Protein AF-A0A5D0H957-F1 (afdb_monomer_lite)

Sequence (68 aa):
KNACWVPGTDHASIATEAKVVAKLKAEGIDKNDLTRDEFLKHAWDWTHEYGGVILEQLKKLGCSCDWD

InterPro domains:
  IPR002300 Aminoacyl-tRNA synthetase, class Ia [PF00133] (2-68)
  IPR002303 Valine-tRNA ligase [PTHR11946] (1-68)
  IPR014729 Rossmann-like alpha/beta/alpha sandwich fold [G3DSA:3.40.50.620] (1-68)

Secondary structure (DSSP, 8-state):
------------HHHHHHHHHHHHHHTT--GGGS-HHHHHHHHHHHHHHHHHHHHHHHHHTT------

Organism: NCBI:txid1912246

Structure (mmCIF, N/CA/C/O backbone):
data_AF-A0A5D0H957-F1
#
_entry.id   AF-A0A5D0H957-F1
#
loop_
_atom_site.group_PDB
_atom_site.id
_atom_site.type_symbol
_atom_site.label_atom_id
_atom_site.label_alt_id
_atom_site.label_comp_id
_atom_site.label_asym_id
_atom_site.label_entity_id
_atom_site.label_seq_id
_atom_site.pdbx_PDB_ins_code
_atom_site.Cartn_x
_atom_site.Cartn_y
_atom_site.Cartn_z
_atom_site.occupancy
_atom_site.B_iso_or_equiv
_atom_site.auth_seq_id
_atom_site.auth_comp_id
_atom_site.auth_asym_id
_atom_site.auth_atom_id
_atom_site.pdbx_PDB_model_num
ATOM 1 N N . LYS A 1 1 ? 23.016 7.543 -23.911 1.00 64.12 1 LYS A N 1
ATOM 2 C CA . LYS A 1 1 ? 22.606 8.204 -22.646 1.00 64.12 1 LYS A CA 1
ATOM 3 C C . LYS A 1 1 ? 22.355 7.107 -21.625 1.00 64.12 1 LYS A C 1
ATOM 5 O O . LYS A 1 1 ? 21.785 6.103 -22.026 1.00 64.12 1 LYS A O 1
ATOM 10 N N . ASN A 1 2 ? 22.767 7.289 -20.371 1.00 80.06 2 ASN A N 1
ATOM 11 C CA . ASN A 1 2 ? 22.456 6.344 -19.296 1.00 80.06 2 ASN A CA 1
ATOM 12 C C . ASN A 1 2 ? 21.084 6.707 -18.715 1.00 80.06 2 ASN A C 1
ATOM 14 O O . ASN A 1 2 ? 20.842 7.883 -18.441 1.00 80.06 2 ASN A O 1
ATOM 18 N N . ALA A 1 3 ? 20.191 5.728 -18.589 1.00 82.00 3 ALA A N 1
ATOM 19 C CA . ALA A 1 3 ? 18.889 5.885 -17.951 1.00 82.00 3 ALA A CA 1
ATOM 20 C C . ALA A 1 3 ? 18.935 5.207 -16.576 1.00 82.00 3 ALA A C 1
ATOM 22 O O . ALA A 1 3 ? 19.430 4.090 -16.473 1.00 82.00 3 ALA A O 1
ATOM 23 N N . CYS A 1 4 ? 18.445 5.891 -15.543 1.00 87.00 4 CYS A N 1
ATOM 24 C CA . CYS A 1 4 ? 18.260 5.342 -14.203 1.00 87.00 4 CYS A CA 1
ATOM 25 C C . CYS A 1 4 ? 16.796 5.557 -13.827 1.00 87.00 4 CYS A C 1
ATOM 27 O O . CYS A 1 4 ? 16.320 6.695 -13.828 1.00 87.00 4 CYS A O 1
ATOM 29 N N . TRP A 1 5 ? 16.080 4.463 -13.581 1.00 89.06 5 TRP A N 1
ATOM 30 C CA . TRP A 1 5 ? 14.667 4.484 -13.232 1.00 89.06 5 TRP A CA 1
ATOM 31 C C . TRP A 1 5 ? 14.449 3.641 -11.985 1.00 89.06 5 TRP A C 1
ATOM 33 O O . TRP A 1 5 ? 14.378 2.422 -12.062 1.00 89.06 5 TRP A O 1
ATOM 43 N N . VAL A 1 6 ? 14.345 4.310 -10.841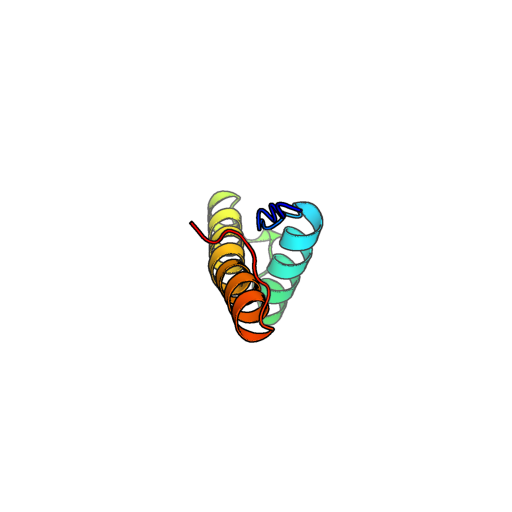 1.00 89.31 6 VAL A N 1
ATOM 44 C CA . VAL A 1 6 ? 14.162 3.657 -9.545 1.00 89.31 6 VAL A CA 1
ATOM 45 C C . VAL A 1 6 ? 12.660 3.480 -9.282 1.00 89.31 6 VAL A C 1
ATOM 47 O O . VAL A 1 6 ? 11.936 4.483 -9.268 1.00 89.31 6 VAL A O 1
ATOM 50 N N . PRO A 1 7 ? 12.157 2.245 -9.118 1.00 89.62 7 PRO A N 1
ATOM 51 C CA . PRO A 1 7 ? 10.764 1.984 -8.797 1.00 89.62 7 PRO A CA 1
ATOM 52 C C . PRO A 1 7 ? 10.487 2.246 -7.310 1.00 89.62 7 PRO A C 1
ATOM 54 O O . PRO A 1 7 ? 11.375 2.193 -6.464 1.00 89.62 7 PRO A O 1
ATOM 57 N N . GLY A 1 8 ? 9.224 2.512 -6.980 1.00 85.31 8 GLY A N 1
ATOM 58 C CA . GLY A 1 8 ? 8.784 2.708 -5.603 1.00 85.31 8 GLY A CA 1
ATOM 59 C C . GLY A 1 8 ? 7.265 2.770 -5.495 1.00 85.31 8 GLY A C 1
ATOM 60 O O . GLY A 1 8 ? 6.568 3.022 -6.479 1.00 85.31 8 GLY A O 1
ATOM 61 N N . THR A 1 9 ? 6.752 2.535 -4.292 1.00 85.31 9 THR A N 1
ATOM 62 C CA . THR A 1 9 ? 5.319 2.594 -3.975 1.00 85.31 9 THR A CA 1
ATOM 63 C C . THR A 1 9 ? 5.072 3.627 -2.884 1.00 85.31 9 THR A C 1
ATOM 65 O O . THR A 1 9 ? 5.822 3.678 -1.910 1.00 85.31 9 THR A O 1
ATOM 68 N N . ASP A 1 10 ? 4.016 4.429 -3.020 1.00 85.44 10 ASP A N 1
ATOM 69 C CA . ASP A 1 10 ? 3.609 5.370 -1.976 1.00 85.44 10 ASP A CA 1
ATOM 70 C C . ASP A 1 10 ? 2.715 4.687 -0.931 1.00 85.44 10 ASP A C 1
ATOM 72 O O . ASP A 1 10 ? 1.790 3.948 -1.263 1.00 85.44 10 ASP A O 1
ATOM 76 N N . HIS A 1 11 ? 2.981 4.979 0.339 1.00 80.06 11 HIS A N 1
ATOM 77 C CA . HIS A 1 11 ? 2.182 4.539 1.480 1.00 80.06 11 HIS A CA 1
ATOM 78 C C . HIS A 1 11 ? 0.758 5.125 1.481 1.00 80.06 11 HIS A C 1
ATOM 80 O O . HIS A 1 11 ? -0.156 4.522 2.047 1.00 80.06 11 HIS A O 1
ATOM 86 N N . ALA A 1 12 ? 0.570 6.299 0.864 1.00 83.31 12 ALA A N 1
ATOM 87 C CA . ALA A 1 12 ? -0.718 6.931 0.593 1.00 83.31 12 ALA A CA 1
ATOM 88 C C . ALA A 1 12 ? -1.676 7.026 1.802 1.00 83.31 12 ALA A C 1
ATOM 90 O O . ALA A 1 12 ? -2.889 6.996 1.611 1.00 83.31 12 ALA A O 1
ATOM 91 N N . SER A 1 13 ? -1.139 7.150 3.028 1.00 80.88 13 SER A N 1
ATOM 92 C CA . SER A 1 13 ? -1.824 7.243 4.337 1.00 80.88 13 SER A CA 1
ATOM 93 C C . SER A 1 13 ? -3.367 7.217 4.286 1.00 80.88 13 SER A C 1
ATOM 95 O O . SER A 1 13 ? -3.975 6.151 4.371 1.00 80.88 13 SER A O 1
ATOM 97 N N . ILE A 1 14 ? -4.009 8.376 4.084 1.00 83.94 14 ILE A N 1
ATOM 98 C CA . ILE A 1 14 ? -5.475 8.541 4.125 1.00 83.94 14 ILE A CA 1
ATOM 99 C C . ILE A 1 14 ? -6.188 7.727 3.031 1.00 83.94 14 ILE A C 1
ATOM 101 O O . ILE A 1 14 ? -7.280 7.200 3.249 1.00 83.94 14 ILE A O 1
ATOM 105 N N . ALA A 1 15 ? -5.591 7.609 1.844 1.00 84.69 15 ALA A N 1
ATOM 106 C CA . ALA A 1 15 ? -6.170 6.847 0.742 1.00 84.69 15 ALA A CA 1
ATOM 107 C C . ALA A 1 15 ? -6.139 5.338 1.025 1.00 84.69 15 ALA A C 1
ATOM 109 O O . ALA A 1 15 ? -7.134 4.650 0.783 1.00 84.69 15 ALA A O 1
ATOM 110 N N . THR A 1 16 ? -5.034 4.837 1.583 1.00 85.38 16 THR A N 1
ATOM 111 C CA . THR A 1 16 ? -4.915 3.443 2.033 1.00 85.38 16 THR A CA 1
ATOM 112 C C . THR A 1 16 ? -5.926 3.153 3.138 1.00 85.38 16 THR A C 1
ATOM 114 O O . THR A 1 16 ? -6.670 2.179 3.053 1.00 85.38 16 THR A O 1
ATOM 117 N N . GLU A 1 17 ? -6.046 4.047 4.120 1.00 86.62 17 GLU A N 1
ATOM 118 C CA . GLU A 1 17 ? -7.038 3.941 5.192 1.00 86.62 17 GLU A CA 1
ATOM 119 C C . GLU A 1 17 ? -8.471 3.863 4.648 1.00 86.62 17 GLU A C 1
ATOM 121 O O . GLU A 1 17 ? -9.219 2.962 5.023 1.00 86.62 17 GLU A O 1
ATOM 126 N N . ALA A 1 18 ? -8.851 4.736 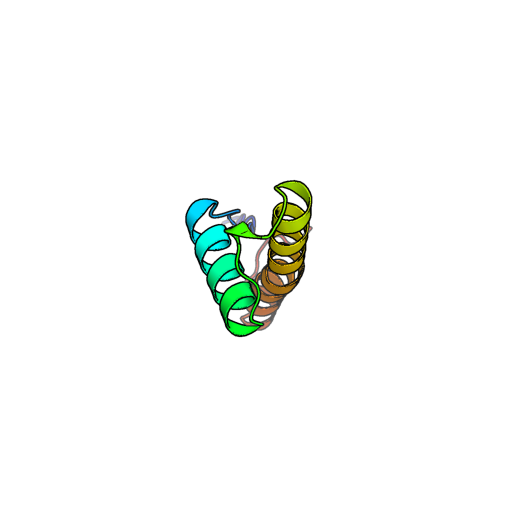3.712 1.00 88.62 18 ALA A N 1
ATOM 127 C CA . ALA A 1 18 ? -10.185 4.712 3.112 1.00 88.62 18 ALA A CA 1
ATOM 128 C C . ALA A 1 18 ? -10.481 3.392 2.376 1.00 88.62 18 ALA A C 1
ATOM 130 O O . ALA A 1 18 ? -11.602 2.882 2.444 1.00 88.62 18 ALA A O 1
ATOM 131 N N . LYS A 1 19 ? -9.485 2.818 1.688 1.00 89.25 19 LYS A N 1
ATOM 132 C CA . LYS A 1 19 ? -9.623 1.529 0.992 1.00 89.25 19 LYS A CA 1
ATOM 133 C C . LYS A 1 19 ? -9.751 0.356 1.959 1.00 89.25 19 LYS A C 1
ATOM 135 O O . LYS A 1 19 ? -10.636 -0.476 1.771 1.00 89.25 19 LYS A O 1
ATOM 140 N N . VAL A 1 20 ? -8.931 0.326 3.006 1.00 89.56 20 VAL A N 1
ATOM 141 C CA . VAL A 1 20 ? -8.984 -0.704 4.054 1.00 89.56 20 VAL A CA 1
ATOM 142 C C . VAL A 1 20 ? -10.322 -0.647 4.790 1.00 89.56 20 VAL A C 1
ATOM 144 O O . VAL A 1 20 ? -10.969 -1.675 4.949 1.00 89.56 20 VAL A O 1
ATOM 147 N N . VAL A 1 21 ? -10.801 0.547 5.153 1.00 89.81 21 VAL A N 1
ATOM 148 C CA . VAL A 1 21 ? -12.119 0.723 5.789 1.00 89.81 21 VAL A CA 1
ATOM 149 C C . VAL A 1 21 ? -13.250 0.271 4.867 1.00 89.81 21 VAL A C 1
ATOM 151 O O . VAL A 1 21 ? -14.185 -0.379 5.325 1.00 89.81 21 VAL A O 1
ATOM 154 N N . ALA A 1 22 ? -13.176 0.569 3.567 1.00 90.25 22 ALA A N 1
ATOM 155 C CA . ALA A 1 22 ? -14.168 0.091 2.607 1.00 90.25 22 ALA A CA 1
ATOM 156 C C . ALA A 1 22 ? -14.169 -1.446 2.478 1.00 90.25 22 ALA A C 1
ATOM 158 O O . ALA A 1 22 ? -15.250 -2.031 2.404 1.00 90.25 22 ALA A O 1
ATOM 159 N N . LYS A 1 23 ? -12.991 -2.093 2.493 1.00 89.25 23 LYS A N 1
ATOM 160 C CA . LYS A 1 23 ? -12.853 -3.563 2.508 1.00 89.25 23 LYS A CA 1
ATOM 161 C C . LYS A 1 23 ? -13.457 -4.159 3.781 1.00 89.25 23 LYS A C 1
ATOM 163 O O . LYS A 1 23 ? -14.346 -4.996 3.682 1.00 89.25 23 LYS A O 1
ATOM 168 N N . LEU A 1 24 ? -13.053 -3.663 4.951 1.00 90.12 24 LEU A N 1
ATOM 169 C CA . LEU A 1 24 ? -13.571 -4.115 6.248 1.00 90.12 24 LEU A CA 1
ATOM 170 C C . LEU A 1 24 ? -15.092 -3.967 6.333 1.00 90.12 24 LEU A C 1
ATOM 172 O O . LEU A 1 24 ? -15.790 -4.899 6.721 1.00 90.12 24 LEU A O 1
ATOM 176 N N . LYS A 1 25 ? -15.628 -2.837 5.860 1.00 91.12 25 LYS A N 1
ATOM 177 C CA . LYS A 1 25 ? -17.073 -2.606 5.814 1.00 91.12 25 LYS A CA 1
ATOM 178 C C . LYS A 1 25 ? -17.798 -3.594 4.894 1.00 91.12 25 LYS A C 1
ATOM 180 O O . LYS A 1 25 ? -18.913 -3.999 5.212 1.00 91.12 25 LYS A O 1
ATOM 185 N N . ALA A 1 26 ? -17.192 -3.984 3.771 1.00 90.38 26 ALA A N 1
ATOM 186 C CA . ALA A 1 26 ? -17.741 -5.015 2.885 1.00 90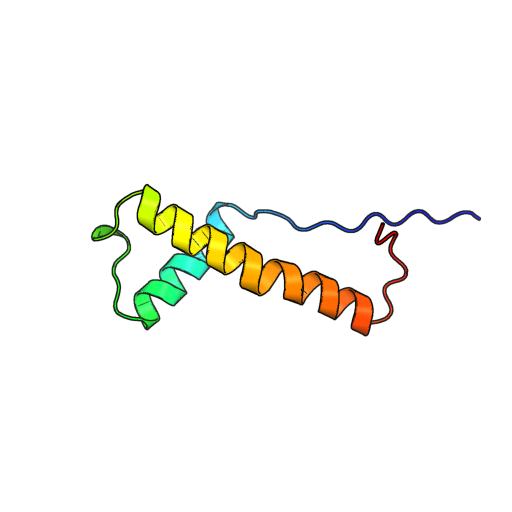.38 26 ALA A CA 1
ATOM 187 C C . ALA A 1 26 ? -17.706 -6.417 3.523 1.00 90.38 26 ALA A C 1
ATOM 189 O O . ALA A 1 26 ? -18.580 -7.233 3.247 1.00 90.38 26 ALA A O 1
ATOM 190 N N . GLU A 1 27 ? -16.739 -6.668 4.406 1.00 88.75 27 GLU A N 1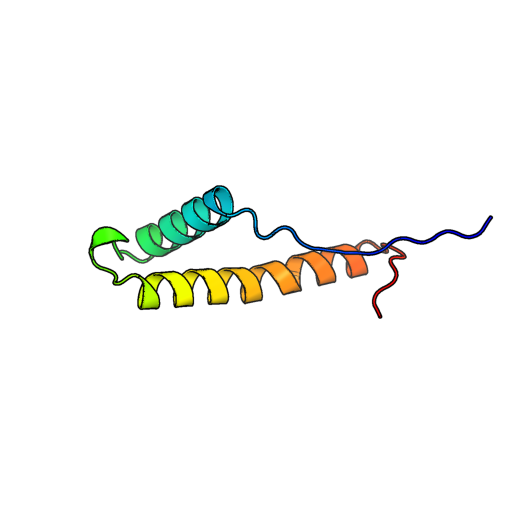
ATOM 191 C CA . GLU A 1 27 ? -16.627 -7.881 5.229 1.00 88.75 27 GLU A CA 1
ATOM 192 C C . GLU A 1 27 ? -17.527 -7.837 6.484 1.00 88.75 27 GLU A C 1
ATOM 194 O O . GLU A 1 27 ? -17.606 -8.813 7.226 1.00 88.75 27 GLU A O 1
ATOM 199 N N . GLY A 1 28 ? -18.250 -6.731 6.705 1.00 90.62 28 GLY A N 1
ATOM 200 C CA . GLY A 1 28 ? -19.171 -6.549 7.830 1.00 90.62 28 GLY A CA 1
ATOM 201 C C . GLY A 1 28 ? -18.511 -6.089 9.132 1.00 90.62 28 GLY A C 1
ATOM 202 O O . GLY A 1 28 ? -19.155 -6.130 10.176 1.00 90.62 28 GLY A O 1
ATOM 203 N N . ILE A 1 29 ? -17.253 -5.650 9.080 1.00 89.44 29 ILE A N 1
ATOM 204 C CA . ILE A 1 29 ? -16.478 -5.177 10.231 1.00 89.44 29 ILE A CA 1
ATOM 205 C C . ILE A 1 29 ? -16.494 -3.643 10.247 1.00 89.44 29 ILE A C 1
ATOM 207 O O . ILE A 1 29 ? -16.099 -3.000 9.268 1.00 89.44 29 ILE A O 1
ATOM 211 N N . ASP A 1 30 ? -16.936 -3.040 11.354 1.00 88.19 30 ASP A N 1
ATOM 212 C CA . ASP A 1 30 ? -16.807 -1.595 11.558 1.00 88.19 30 ASP A CA 1
ATOM 213 C C . ASP A 1 30 ? -15.404 -1.270 12.088 1.00 88.19 30 ASP A C 1
ATOM 215 O O . ASP A 1 30 ? -14.881 -1.912 12.997 1.00 88.19 30 ASP A O 1
ATOM 219 N N . LYS A 1 31 ? -14.787 -0.226 11.532 1.00 84.50 31 LYS A N 1
ATOM 220 C CA . LYS A 1 31 ? -13.493 0.281 11.995 1.00 84.50 31 LYS A CA 1
ATOM 221 C C . LYS A 1 31 ? -13.549 0.711 13.465 1.00 84.50 31 LYS A C 1
ATOM 223 O O . LYS A 1 31 ? -12.544 0.612 14.158 1.00 84.50 31 LYS A O 1
ATOM 228 N N . ASN A 1 32 ? -14.693 1.218 13.922 1.00 86.69 32 ASN A N 1
ATOM 229 C CA . ASN A 1 32 ? -14.857 1.702 15.293 1.00 86.69 32 ASN A CA 1
ATOM 230 C C . ASN A 1 32 ? -14.845 0.571 16.331 1.00 86.69 32 ASN A C 1
ATOM 232 O O . ASN A 1 32 ? -14.573 0.839 17.499 1.00 86.69 32 ASN A O 1
ATOM 236 N N . ASP A 1 33 ? -15.097 -0.667 15.900 1.00 89.50 33 ASP A N 1
ATOM 237 C CA . ASP A 1 33 ? -15.053 -1.853 16.757 1.00 89.50 33 ASP A CA 1
ATOM 238 C C . ASP A 1 33 ? -13.632 -2.429 16.880 1.00 89.50 33 ASP A C 1
ATOM 240 O O . ASP A 1 33 ? -13.387 -3.298 17.715 1.00 89.50 33 ASP A O 1
ATOM 244 N N . LEU A 1 34 ? -12.686 -1.944 16.065 1.00 89.12 34 LEU A N 1
ATOM 245 C CA . LEU A 1 34 ? -11.300 -2.401 16.048 1.00 89.12 34 LEU A CA 1
ATOM 246 C C . LEU A 1 34 ? -10.402 -1.519 16.912 1.00 89.12 34 LEU A C 1
ATOM 248 O O . LEU A 1 34 ? -10.480 -0.286 16.919 1.00 89.12 34 LEU A O 1
ATOM 252 N N . THR A 1 35 ? -9.448 -2.159 17.575 1.00 91.56 35 THR A N 1
ATOM 253 C CA . THR A 1 35 ? -8.323 -1.458 18.188 1.00 91.56 35 THR A CA 1
ATOM 254 C C . THR A 1 35 ? -7.351 -0.939 17.122 1.00 91.56 35 THR A C 1
ATOM 256 O O . THR A 1 35 ? -7.319 -1.395 15.975 1.00 91.56 35 THR A O 1
ATOM 259 N N . ARG A 1 36 ? -6.502 0.026 17.504 1.00 87.62 36 ARG A N 1
ATOM 260 C CA . ARG A 1 36 ? -5.468 0.582 16.614 1.00 87.62 36 ARG A CA 1
ATOM 261 C C . ARG A 1 36 ? -4.546 -0.503 16.049 1.00 87.62 36 ARG A C 1
ATOM 263 O O . ARG A 1 36 ? -4.181 -0.426 14.878 1.00 87.62 36 ARG A O 1
ATOM 270 N N . ASP A 1 37 ? -4.178 -1.483 16.866 1.00 90.88 37 ASP A N 1
ATOM 271 C CA . ASP A 1 37 ? -3.238 -2.536 16.478 1.00 90.88 37 ASP A CA 1
ATOM 272 C C . ASP A 1 37 ? -3.872 -3.518 15.485 1.00 90.88 37 ASP A C 1
ATOM 274 O O . ASP A 1 37 ? -3.239 -3.900 14.499 1.00 90.88 37 ASP A O 1
ATOM 278 N N . GLU A 1 38 ? -5.149 -3.856 15.677 1.00 90.25 38 GLU A N 1
ATOM 279 C CA . GLU A 1 38 ? -5.916 -4.666 14.724 1.00 90.25 38 GLU A CA 1
ATOM 280 C C . GLU A 1 38 ? -6.075 -3.941 13.387 1.00 90.25 38 GLU A C 1
ATOM 282 O O . GLU A 1 38 ? -5.803 -4.514 12.330 1.00 90.25 38 GLU A O 1
ATOM 287 N N . PHE A 1 39 ? -6.424 -2.652 13.417 1.00 89.12 39 PHE A N 1
ATOM 288 C CA . PHE A 1 39 ? -6.517 -1.847 12.202 1.00 89.12 39 PHE A CA 1
ATOM 289 C C . PHE A 1 39 ? -5.177 -1.772 11.451 1.00 89.12 39 PHE A C 1
ATOM 291 O O . PHE A 1 39 ? -5.140 -1.920 10.227 1.00 89.12 39 PHE A O 1
ATOM 298 N N . LEU A 1 40 ? -4.066 -1.578 12.170 1.00 89.06 40 LEU A N 1
ATOM 299 C CA . LEU A 1 40 ? -2.728 -1.549 11.573 1.00 89.06 40 LEU A CA 1
ATOM 300 C C . LEU A 1 40 ? -2.373 -2.870 10.894 1.00 89.06 40 LEU A C 1
ATOM 302 O O . LEU A 1 40 ? -1.771 -2.847 9.821 1.00 89.06 40 LEU A O 1
ATOM 306 N N . LYS A 1 41 ? -2.772 -4.006 11.471 1.00 90.44 41 LYS A N 1
ATOM 307 C CA . LYS A 1 41 ? -2.578 -5.316 10.847 1.00 90.44 41 LYS A CA 1
ATOM 308 C C . LYS A 1 41 ? -3.312 -5.407 9.508 1.00 90.44 41 LYS A C 1
ATOM 310 O O . LYS A 1 41 ? -2.687 -5.725 8.502 1.00 90.44 41 LYS A O 1
ATOM 315 N N . HIS A 1 42 ? -4.585 -5.013 9.463 1.00 89.12 42 HIS A N 1
ATOM 316 C CA . HIS A 1 42 ? -5.356 -4.990 8.214 1.00 89.12 42 HIS A CA 1
ATOM 317 C C . HIS A 1 42 ? -4.763 -4.044 7.157 1.00 89.12 42 HIS A C 1
ATOM 319 O O . HIS A 1 42 ? -4.763 -4.363 5.967 1.00 89.12 42 HIS A O 1
ATOM 325 N N . ALA A 1 43 ? -4.233 -2.891 7.573 1.00 88.31 43 ALA A N 1
ATOM 326 C CA . ALA A 1 43 ? -3.574 -1.953 6.666 1.00 88.31 43 ALA A CA 1
ATOM 327 C C . ALA A 1 43 ? -2.253 -2.505 6.101 1.00 88.31 43 ALA A C 1
ATOM 329 O O . ALA A 1 43 ? -1.958 -2.322 4.915 1.00 88.31 43 ALA A O 1
ATOM 330 N N . TRP A 1 44 ? -1.472 -3.213 6.919 1.00 87.31 44 TRP A N 1
ATOM 331 C CA . TRP A 1 44 ? -0.269 -3.905 6.460 1.00 87.31 44 TRP A CA 1
ATOM 332 C C . TRP A 1 44 ? -0.594 -5.061 5.524 1.00 87.31 44 TRP A C 1
ATOM 334 O O . TRP A 1 44 ? 0.058 -5.178 4.488 1.00 87.31 44 TRP A O 1
ATOM 344 N N . ASP A 1 45 ? -1.611 -5.862 5.832 1.00 88.31 45 ASP A N 1
ATOM 345 C CA . ASP A 1 45 ? -2.052 -6.964 4.971 1.00 88.31 45 ASP A CA 1
ATOM 346 C C . ASP A 1 45 ? -2.490 -6.437 3.597 1.00 88.31 45 ASP A C 1
ATOM 348 O O . ASP A 1 45 ? -2.058 -6.954 2.567 1.00 88.31 45 ASP A O 1
ATOM 352 N N . TRP A 1 46 ? -3.248 -5.333 3.565 1.00 86.94 46 TRP A N 1
ATOM 353 C CA . TRP A 1 46 ? -3.590 -4.63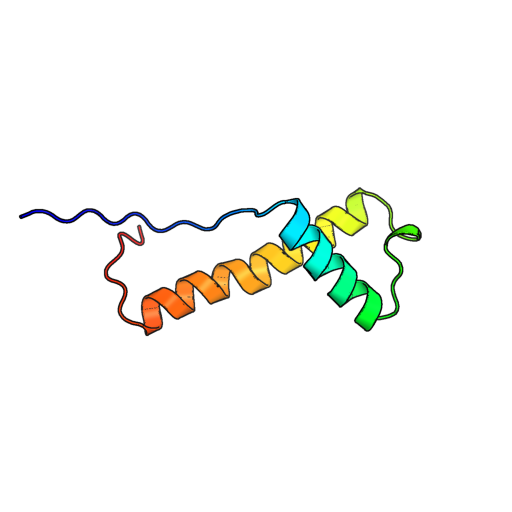1 2.324 1.00 86.94 46 TRP A CA 1
ATOM 354 C C . TRP A 1 46 ? -2.339 -4.166 1.568 1.00 86.94 46 TRP A C 1
ATOM 356 O O . TRP A 1 46 ? -2.212 -4.370 0.363 1.00 86.94 46 TRP A O 1
ATOM 366 N N . THR A 1 47 ? -1.384 -3.551 2.263 1.00 84.31 47 THR A N 1
ATOM 367 C CA . THR A 1 47 ? -0.158 -3.050 1.627 1.00 84.31 47 THR A CA 1
ATOM 368 C C . THR A 1 47 ? 0.669 -4.182 1.013 1.00 84.31 47 THR A C 1
ATOM 370 O O . THR A 1 47 ? 1.185 -4.020 -0.089 1.00 84.31 47 THR A O 1
ATOM 373 N N . HIS A 1 48 ? 0.756 -5.342 1.668 1.00 83.69 48 HIS A N 1
ATOM 374 C CA . HIS A 1 48 ? 1.447 -6.513 1.119 1.00 83.69 48 HIS A CA 1
ATOM 375 C C . HIS A 1 48 ? 0.701 -7.117 -0.075 1.00 83.69 48 HIS A C 1
ATOM 377 O O . HIS A 1 48 ? 1.326 -7.421 -1.091 1.00 83.69 48 HIS A O 1
ATOM 383 N N . GLU A 1 49 ? -0.624 -7.249 0.027 1.00 83.38 49 GLU A N 1
ATOM 384 C CA . GLU A 1 49 ? -1.476 -7.800 -1.031 1.00 83.38 49 GLU A CA 1
ATOM 385 C C . GLU A 1 49 ? -1.382 -6.960 -2.314 1.00 83.38 49 GLU A C 1
ATOM 387 O O . GLU A 1 49 ? -1.127 -7.493 -3.392 1.00 83.38 49 GLU A O 1
ATOM 392 N N . TYR A 1 50 ? -1.523 -5.637 -2.207 1.00 80.06 50 TYR A N 1
ATOM 393 C CA . TYR A 1 50 ? -1.562 -4.752 -3.375 1.00 80.06 50 TYR A CA 1
ATOM 394 C C . TYR A 1 50 ? -0.185 -4.218 -3.790 1.00 80.06 50 TYR A C 1
ATOM 396 O O . TYR A 1 50 ? 0.045 -4.002 -4.980 1.00 80.06 50 TYR A O 1
ATOM 404 N N . GLY A 1 51 ? 0.750 -4.034 -2.856 1.00 77.94 51 GLY A N 1
ATOM 405 C CA . GLY A 1 51 ? 2.095 -3.527 -3.148 1.00 77.94 51 GLY A CA 1
ATOM 406 C C . GLY A 1 51 ? 2.894 -4.472 -4.045 1.00 77.94 51 GLY A C 1
ATOM 407 O O . GLY A 1 51 ? 3.476 -4.033 -5.038 1.00 77.94 51 GLY A O 1
ATOM 408 N N . GLY A 1 52 ? 2.843 -5.781 -3.766 1.00 80.12 52 GLY A N 1
ATOM 409 C CA . GLY A 1 52 ? 3.458 -6.792 -4.631 1.00 80.12 52 GLY A CA 1
ATOM 410 C C . GLY A 1 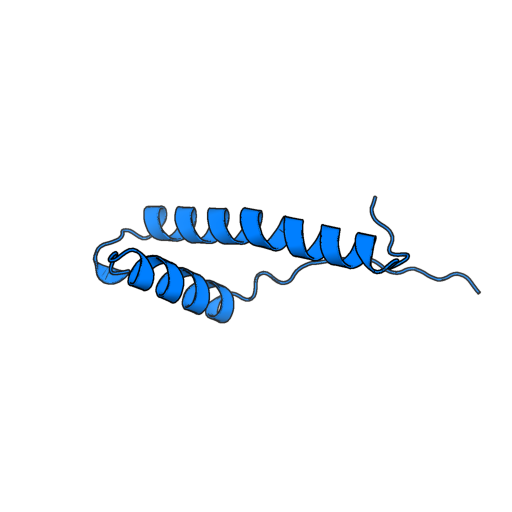52 ? 2.817 -6.833 -6.020 1.00 80.12 52 GLY A C 1
ATOM 411 O O . GLY A 1 52 ? 3.516 -6.882 -7.031 1.00 80.12 52 GLY A O 1
ATOM 412 N N . VAL A 1 53 ? 1.487 -6.723 -6.087 1.00 85.44 53 VAL A N 1
ATOM 413 C CA . VAL A 1 53 ? 0.741 -6.736 -7.355 1.00 85.44 53 VAL A CA 1
ATOM 414 C C . VAL A 1 53 ? 1.119 -5.556 -8.252 1.00 85.44 53 VAL A C 1
ATOM 416 O O . VAL A 1 53 ? 1.283 -5.752 -9.454 1.00 85.44 53 VAL A O 1
ATOM 419 N N . ILE A 1 54 ? 1.296 -4.352 -7.700 1.00 85.69 54 ILE A N 1
ATOM 420 C CA . ILE A 1 54 ? 1.674 -3.161 -8.480 1.00 85.69 54 ILE A CA 1
ATOM 421 C C . ILE A 1 54 ? 3.045 -3.351 -9.140 1.00 85.69 54 ILE A C 1
ATOM 423 O O . ILE A 1 54 ? 3.200 -3.079 -10.332 1.00 85.69 54 ILE A O 1
ATOM 427 N N . LEU A 1 55 ? 4.034 -3.860 -8.401 1.00 85.50 55 LEU A N 1
ATOM 428 C CA . LEU A 1 55 ? 5.372 -4.103 -8.950 1.00 85.50 55 LEU A CA 1
ATOM 429 C C . LEU A 1 55 ? 5.347 -5.195 -10.028 1.00 85.50 55 LEU A C 1
ATOM 431 O O . LEU A 1 55 ? 5.946 -5.024 -11.090 1.00 85.50 55 LEU A O 1
ATOM 435 N N . GLU A 1 56 ? 4.600 -6.279 -9.813 1.00 86.81 56 GLU A N 1
ATOM 436 C CA . GLU A 1 56 ? 4.449 -7.346 -10.811 1.00 86.81 56 GLU A CA 1
ATOM 437 C C . GLU A 1 56 ? 3.712 -6.874 -12.074 1.00 86.81 56 GLU A C 1
ATOM 439 O O . GLU A 1 56 ? 4.066 -7.264 -13.189 1.00 86.81 56 GLU A O 1
ATOM 444 N N . GLN A 1 57 ? 2.732 -5.976 -11.941 1.00 89.00 57 GLN A N 1
ATOM 445 C CA . GLN A 1 57 ? 2.081 -5.336 -13.086 1.00 89.00 57 GLN A CA 1
ATOM 446 C C . GLN A 1 57 ? 3.067 -4.494 -13.901 1.00 89.00 57 GLN A C 1
ATOM 448 O O . GLN A 1 57 ? 3.089 -4.610 -15.128 1.00 89.00 57 GLN A O 1
ATOM 453 N N . LEU A 1 58 ? 3.906 -3.688 -13.242 1.00 88.94 58 LEU A N 1
ATOM 454 C CA . LEU A 1 58 ? 4.928 -2.880 -13.914 1.00 88.94 58 LEU A CA 1
ATOM 455 C C . LEU A 1 58 ? 5.950 -3.762 -14.650 1.00 88.94 58 LEU A C 1
ATOM 457 O O . LEU A 1 58 ? 6.260 -3.505 -15.815 1.00 88.94 58 LEU A O 1
ATOM 461 N N . LYS A 1 59 ? 6.408 -4.857 -14.029 1.00 87.75 59 LYS A N 1
ATOM 462 C CA . LYS A 1 59 ? 7.274 -5.846 -14.695 1.00 87.75 59 LYS A CA 1
ATOM 463 C C . LYS A 1 59 ? 6.593 -6.465 -15.916 1.00 87.75 59 LYS A C 1
ATOM 465 O O . LYS A 1 59 ? 7.193 -6.528 -16.987 1.00 87.75 59 LYS A O 1
ATOM 470 N N . LYS A 1 60 ? 5.322 -6.865 -15.796 1.00 92.00 60 LYS A N 1
ATOM 471 C CA . LYS A 1 60 ? 4.545 -7.464 -16.896 1.00 92.00 60 LYS A CA 1
ATOM 472 C C . LYS A 1 60 ? 4.318 -6.503 -18.067 1.00 92.00 60 LYS A C 1
ATOM 474 O O . LYS A 1 60 ? 4.259 -6.947 -19.210 1.00 92.00 60 LYS A O 1
ATOM 479 N N . LEU A 1 61 ? 4.199 -5.204 -17.796 1.00 92.88 61 LEU A N 1
ATOM 480 C CA . LEU A 1 61 ? 4.091 -4.159 -18.820 1.00 92.88 61 LEU A CA 1
ATOM 481 C C . LEU A 1 61 ? 5.426 -3.856 -19.521 1.00 92.88 61 LEU A C 1
ATOM 483 O O . LEU A 1 61 ? 5.439 -3.109 -20.497 1.00 92.88 61 LEU A O 1
ATOM 487 N N . GLY A 1 62 ? 6.536 -4.440 -19.059 1.00 89.94 62 GLY A N 1
ATOM 488 C CA . GLY A 1 62 ? 7.861 -4.229 -19.636 1.00 89.94 62 GLY A CA 1
ATOM 489 C C . GLY A 1 62 ? 8.546 -2.957 -19.140 1.00 89.94 62 GLY A C 1
ATOM 490 O O . GLY A 1 62 ? 9.392 -2.407 -19.844 1.00 89.94 62 GLY A O 1
ATOM 491 N N . CYS A 1 63 ? 8.194 -2.466 -17.947 1.00 90.06 63 CYS A N 1
ATOM 492 C CA . CYS A 1 63 ? 8.903 -1.350 -17.331 1.00 90.06 63 CYS A CA 1
ATOM 493 C C . CYS A 1 63 ? 10.356 -1.760 -17.025 1.00 90.06 63 CYS A C 1
ATOM 495 O O . CYS A 1 63 ? 10.611 -2.617 -16.180 1.00 90.06 63 CYS A O 1
ATOM 497 N N . SER A 1 64 ? 11.322 -1.150 -17.715 1.00 88.50 64 SER A N 1
ATOM 498 C CA . SER A 1 64 ? 12.758 -1.388 -17.524 1.00 88.50 64 SER A CA 1
ATOM 499 C C . SER A 1 64 ? 13.310 -0.592 -16.331 1.00 88.50 64 SER A C 1
ATOM 501 O O . SER A 1 64 ? 14.232 0.212 -16.496 1.00 88.50 64 SER A O 1
ATOM 503 N N . CYS A 1 65 ? 12.678 -0.736 -15.164 1.00 88.50 65 CYS A N 1
ATOM 504 C CA . CYS A 1 65 ? 13.143 -0.140 -13.912 1.00 88.50 65 CYS A CA 1
ATOM 505 C C . CYS A 1 65 ? 14.366 -0.892 -13.368 1.00 88.50 65 CYS A C 1
ATOM 507 O O . CYS A 1 65 ? 14.621 -2.037 -13.742 1.00 88.50 65 CYS A O 1
ATOM 509 N N . ASP A 1 66 ? 15.086 -0.247 -12.460 1.00 87.00 66 ASP A N 1
ATOM 510 C CA . ASP A 1 66 ? 16.102 -0.861 -11.614 1.00 87.00 66 ASP A CA 1
ATOM 511 C C . ASP A 1 66 ? 15.402 -1.639 -10.491 1.00 87.00 66 ASP A C 1
ATOM 513 O O . ASP A 1 66 ? 14.842 -1.043 -9.575 1.00 87.00 66 ASP A O 1
ATOM 517 N N . TRP A 1 67 ? 15.290 -2.957 -10.637 1.00 83.06 67 TRP A N 1
ATOM 518 C CA . TRP A 1 67 ? 14.481 -3.798 -9.744 1.00 83.06 67 TRP A CA 1
ATOM 519 C C . TRP A 1 67 ? 15.261 -4.359 -8.543 1.00 83.06 67 TRP A C 1
ATOM 521 O O . TRP A 1 67 ? 14.643 -5.057 -7.735 1.00 83.06 67 TRP A O 1
ATOM 531 N N . ASP A 1 68 ? 16.566 -4.077 -8.460 1.00 75.00 68 ASP A N 1
ATOM 532 C CA . ASP A 1 68 ? 17.518 -4.622 -7.479 1.00 75.00 68 ASP A CA 1
ATOM 533 C C . ASP A 1 68 ? 17.804 -3.663 -6.305 1.00 75.00 68 ASP A C 1
ATOM 535 O O . ASP A 1 68 ? 17.823 -2.425 -6.503 1.00 75.00 68 ASP A O 1
#

Radius of gyration: 15.83 Å; chains: 1; bounding box: 42×16×41 Å

pLDDT: mean 86.64, std 4.52, range [64.12, 92.88]

Foldseek 3Di:
DDDAAADDDDLCVVVLLVVLQVVCVVVVHHPVVDDPVRSVVSSVVSCVVVVVVVVVVCVVVVPPHPPD